Protein AF-A0A3A1QV23-F1 (afdb_monomer_lite)

Structure (mmCIF, N/CA/C/O backbone):
data_AF-A0A3A1QV23-F1
#
_entry.id   AF-A0A3A1QV23-F1
#
loop_
_atom_site.group_PDB
_atom_site.id
_atom_site.type_symbol
_atom_site.label_atom_id
_atom_site.label_alt_id
_atom_site.label_comp_id
_atom_site.label_asym_id
_atom_site.label_entity_id
_atom_site.label_seq_id
_atom_site.pdbx_PDB_ins_code
_atom_site.Cartn_x
_atom_site.Cartn_y
_atom_site.Cartn_z
_atom_site.occupancy
_atom_site.B_iso_or_equiv
_atom_site.auth_seq_id
_atom_site.auth_comp_id
_atom_site.auth_asym_id
_atom_site.auth_atom_id
_atom_site.pdbx_PDB_model_num
ATOM 1 N N . MET A 1 1 ? 5.619 -17.011 -14.045 1.00 67.06 1 MET A N 1
ATOM 2 C CA . MET A 1 1 ? 5.692 -15.556 -13.779 1.00 67.06 1 MET A CA 1
ATOM 3 C C . MET A 1 1 ? 4.446 -15.041 -13.059 1.00 67.06 1 MET A C 1
ATOM 5 O O . MET A 1 1 ? 4.586 -14.548 -11.950 1.00 67.06 1 MET A O 1
ATOM 9 N N . LEU A 1 2 ? 3.235 -15.247 -13.599 1.00 73.44 2 LEU A N 1
ATOM 10 C CA . LEU A 1 2 ? 1.975 -14.839 -12.948 1.00 73.44 2 LEU A CA 1
ATOM 11 C C . LEU A 1 2 ? 1.779 -15.427 -11.534 1.00 73.44 2 LEU A C 1
ATOM 13 O O . LEU A 1 2 ? 1.397 -14.711 -10.618 1.00 73.44 2 LEU A O 1
ATO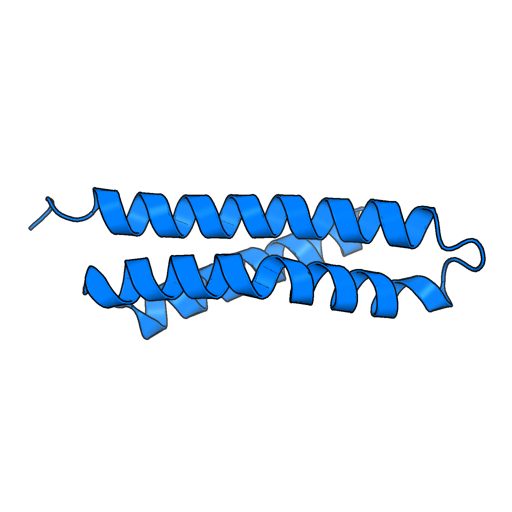M 17 N N . LEU A 1 3 ? 2.090 -16.712 -11.334 1.00 78.25 3 LEU A N 1
ATOM 18 C CA . LEU A 1 3 ? 1.974 -17.352 -10.016 1.00 78.25 3 LEU A CA 1
ATOM 19 C C . LEU A 1 3 ? 2.884 -16.698 -8.962 1.00 78.25 3 LEU A C 1
ATOM 21 O O . LEU A 1 3 ? 2.445 -16.427 -7.851 1.00 78.25 3 LEU A O 1
ATOM 25 N N . LEU A 1 4 ? 4.135 -16.402 -9.332 1.00 77.94 4 LEU A N 1
ATOM 26 C CA . LEU A 1 4 ? 5.106 -15.748 -8.450 1.00 77.94 4 LEU A CA 1
ATOM 27 C C . LEU A 1 4 ? 4.619 -14.348 -8.044 1.00 77.94 4 LEU A C 1
ATOM 29 O O . LEU A 1 4 ? 4.692 -13.974 -6.879 1.00 77.94 4 LEU A O 1
ATOM 33 N N . PHE A 1 5 ? 4.058 -13.610 -9.004 1.00 74.56 5 PHE A N 1
ATOM 34 C CA . PHE A 1 5 ? 3.441 -12.306 -8.780 1.00 74.56 5 PHE A CA 1
ATOM 35 C C . PHE A 1 5 ? 2.278 -12.387 -7.777 1.00 74.56 5 PHE A C 1
ATOM 37 O O . PHE A 1 5 ? 2.233 -11.619 -6.821 1.00 74.56 5 PHE A O 1
ATOM 44 N N . ILE A 1 6 ? 1.366 -13.349 -7.945 1.00 80.44 6 ILE A N 1
ATOM 45 C CA . ILE A 1 6 ? 0.229 -13.528 -7.029 1.00 80.44 6 ILE A CA 1
ATOM 46 C C . ILE A 1 6 ? 0.713 -13.918 -5.624 1.00 80.44 6 ILE A C 1
ATOM 48 O O . ILE A 1 6 ? 0.187 -13.413 -4.635 1.00 80.44 6 ILE A O 1
ATOM 52 N N . MET A 1 7 ? 1.734 -14.773 -5.519 1.00 83.56 7 MET A N 1
ATOM 53 C CA . MET A 1 7 ? 2.303 -15.169 -4.229 1.00 83.56 7 MET A CA 1
ATOM 54 C C . MET A 1 7 ? 2.921 -13.990 -3.474 1.00 83.56 7 MET A C 1
ATOM 56 O O . MET A 1 7 ? 2.687 -13.853 -2.276 1.00 83.56 7 MET A O 1
ATOM 60 N N . ILE A 1 8 ? 3.682 -13.129 -4.15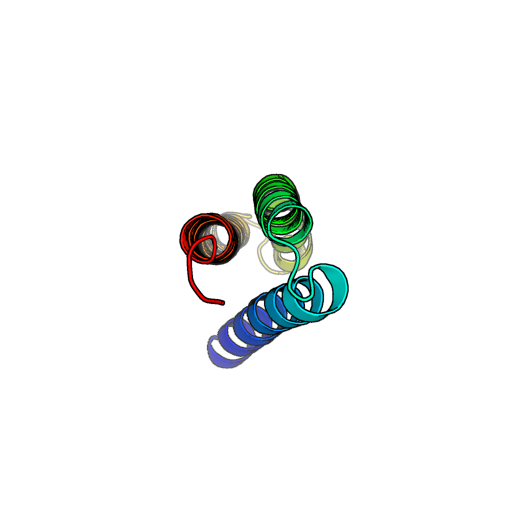5 1.00 82.88 8 ILE A N 1
ATOM 61 C CA . ILE A 1 8 ? 4.301 -11.959 -3.518 1.00 82.88 8 ILE A CA 1
ATOM 62 C C . ILE A 1 8 ? 3.221 -10.981 -3.030 1.00 82.88 8 ILE A C 1
ATOM 64 O O . ILE A 1 8 ? 3.308 -10.505 -1.898 1.00 82.88 8 ILE A O 1
ATOM 68 N N . LEU A 1 9 ? 2.164 -10.750 -3.821 1.00 82.62 9 LEU A N 1
ATOM 69 C CA . LEU A 1 9 ? 0.996 -9.973 -3.385 1.00 82.62 9 LEU A CA 1
ATOM 70 C C . LEU A 1 9 ? 0.331 -10.572 -2.145 1.00 82.62 9 LEU A C 1
ATOM 72 O O . LEU A 1 9 ? 0.078 -9.856 -1.180 1.00 82.62 9 LEU A O 1
ATOM 76 N N . ALA A 1 10 ? 0.067 -11.878 -2.157 1.00 83.62 10 ALA A N 1
ATOM 77 C CA . ALA A 1 10 ? -0.588 -12.554 -1.045 1.00 83.62 10 ALA A CA 1
ATOM 78 C C . ALA A 1 10 ? 0.235 -12.444 0.247 1.00 83.62 10 ALA A C 1
ATOM 80 O O . ALA A 1 10 ? -0.323 -12.159 1.303 1.00 83.62 10 ALA A O 1
ATOM 81 N N . ILE A 1 11 ? 1.559 -12.611 0.160 1.00 86.94 11 ILE A N 1
ATOM 82 C CA . ILE A 1 11 ? 2.466 -12.475 1.307 1.00 86.94 11 ILE A CA 1
ATOM 83 C C . ILE A 1 11 ? 2.502 -11.030 1.811 1.00 86.94 11 ILE A C 1
ATOM 85 O O . ILE A 1 11 ? 2.461 -10.821 3.021 1.00 86.94 11 ILE A O 1
ATOM 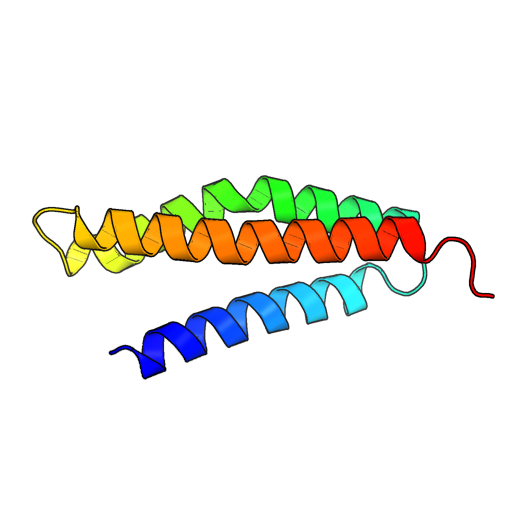89 N N . LEU A 1 12 ? 2.553 -10.036 0.916 1.00 83.88 12 LEU A N 1
ATOM 90 C CA . LEU A 1 12 ? 2.537 -8.622 1.301 1.00 83.88 12 LEU A CA 1
ATOM 91 C C . LEU A 1 12 ? 1.251 -8.261 2.045 1.00 83.88 12 LEU A C 1
ATOM 93 O O . LEU A 1 12 ? 1.333 -7.719 3.143 1.00 83.88 12 LEU A O 1
ATOM 97 N N . ILE A 1 13 ? 0.091 -8.613 1.484 1.00 85.00 13 ILE A N 1
ATOM 98 C CA . ILE A 1 13 ? -1.226 -8.332 2.072 1.00 85.00 13 ILE A CA 1
ATOM 99 C C . ILE A 1 13 ? -1.370 -9.049 3.416 1.00 85.00 13 ILE A C 1
ATOM 101 O O . ILE A 1 13 ? -1.588 -8.403 4.442 1.00 85.00 13 ILE A O 1
ATOM 105 N N . ALA A 1 14 ? -1.158 -10.369 3.440 1.00 85.19 14 ALA A N 1
ATOM 106 C CA . ALA A 1 14 ? -1.285 -11.164 4.658 1.00 85.19 14 ALA A CA 1
ATOM 107 C C . ALA A 1 14 ? -0.284 -10.727 5.737 1.00 85.19 14 ALA A C 1
ATOM 109 O O . ALA A 1 14 ? -0.619 -10.696 6.920 1.00 85.19 14 ALA A O 1
ATOM 110 N N . GLY A 1 15 ? 0.935 -10.357 5.336 1.00 85.75 15 GLY A N 1
ATOM 111 C CA . GLY A 1 15 ? 1.958 -9.817 6.222 1.00 85.75 15 GLY A CA 1
ATOM 112 C C . GLY A 1 15 ? 1.536 -8.485 6.832 1.00 85.75 15 GLY A C 1
ATOM 113 O O . GLY A 1 15 ? 1.613 -8.325 8.052 1.00 85.75 15 GLY A O 1
ATOM 114 N N . THR A 1 16 ? 1.036 -7.547 6.021 1.00 85.00 16 THR A N 1
ATOM 115 C CA . THR A 1 16 ? 0.514 -6.277 6.540 1.00 85.00 16 THR A CA 1
ATOM 116 C C . THR A 1 16 ? -0.660 -6.480 7.477 1.00 85.00 16 THR A C 1
ATOM 118 O O . THR A 1 16 ? -0.665 -5.900 8.561 1.00 85.00 16 THR A O 1
ATOM 121 N N . ASP A 1 17 ? -1.602 -7.352 7.131 1.00 84.75 17 ASP A N 1
ATOM 122 C CA . ASP A 1 17 ? -2.770 -7.605 7.965 1.00 84.75 17 ASP A CA 1
ATOM 123 C C . ASP A 1 17 ? -2.351 -8.241 9.292 1.00 84.75 17 ASP A C 1
ATOM 125 O O . ASP A 1 17 ? -2.715 -7.747 10.358 1.00 84.75 17 ASP A O 1
ATOM 129 N N . ALA A 1 18 ? -1.496 -9.266 9.267 1.00 85.00 18 ALA A N 1
ATOM 130 C CA . ALA A 1 18 ? -0.975 -9.896 10.479 1.00 85.00 18 ALA A CA 1
ATOM 131 C C . ALA A 1 18 ? -0.253 -8.891 11.396 1.00 85.00 18 ALA A C 1
ATOM 133 O O . ALA A 1 18 ? -0.438 -8.921 12.618 1.00 85.00 18 ALA A O 1
ATOM 134 N N . LEU A 1 19 ? 0.533 -7.970 10.824 1.00 84.50 19 LEU A N 1
ATOM 135 C CA . LEU A 1 19 ? 1.190 -6.898 11.574 1.00 84.50 19 LEU A CA 1
ATOM 136 C C . LEU A 1 19 ? 0.175 -5.935 12.192 1.00 84.50 19 LEU A C 1
ATOM 138 O O . LEU A 1 19 ? 0.283 -5.625 13.380 1.00 84.50 19 LEU A O 1
ATOM 142 N N . VAL A 1 20 ? -0.835 -5.506 11.432 1.00 84.19 20 VAL A N 1
ATOM 143 C CA . VAL A 1 20 ? -1.927 -4.669 11.943 1.00 84.19 20 VAL A CA 1
ATOM 144 C C . VAL A 1 20 ? -2.622 -5.373 13.099 1.00 84.19 20 VAL A C 1
ATOM 146 O O . VAL A 1 20 ? -2.764 -4.783 14.166 1.00 84.19 20 VAL A O 1
ATOM 149 N N . PHE A 1 21 ? -3.017 -6.634 12.946 1.00 81.56 21 PHE A N 1
ATOM 150 C CA . PHE A 1 21 ? -3.698 -7.385 13.998 1.00 81.56 21 PHE A CA 1
ATOM 151 C C . PHE A 1 21 ? -2.849 -7.491 15.270 1.00 81.56 21 PHE A C 1
ATOM 153 O O . PHE A 1 21 ? -3.348 -7.236 16.371 1.00 81.56 21 PHE A O 1
ATOM 160 N N . LYS A 1 22 ? -1.557 -7.803 15.121 1.00 83.31 22 LYS A N 1
ATOM 161 C CA . LYS A 1 22 ? -0.627 -7.958 16.244 1.00 83.31 22 LYS A CA 1
ATOM 162 C C . LYS A 1 22 ? -0.350 -6.638 16.968 1.00 83.31 22 LYS A C 1
ATOM 164 O O . LYS A 1 22 ? -0.327 -6.616 18.196 1.00 83.31 22 LYS A O 1
ATOM 169 N N . LEU A 1 23 ? -0.152 -5.542 16.233 1.00 80.06 23 LEU A N 1
ATOM 170 C CA . LEU A 1 23 ? 0.198 -4.232 16.800 1.00 80.06 23 LEU A CA 1
ATOM 171 C C . LEU A 1 23 ? -1.024 -3.474 17.336 1.00 80.06 23 LEU A C 1
ATOM 173 O O . LEU A 1 23 ? -0.948 -2.793 18.365 1.00 80.06 23 LEU A O 1
ATOM 177 N N . SER A 1 24 ? -2.165 -3.599 16.659 1.00 78.44 24 SER A N 1
ATOM 178 C CA . SER A 1 24 ? -3.378 -2.855 17.007 1.00 78.44 24 SER A CA 1
ATOM 179 C C . SER A 1 24 ? -4.163 -3.488 18.152 1.00 78.44 24 SER A C 1
ATOM 181 O O . SER A 1 24 ? -4.844 -2.782 18.910 1.00 78.44 24 SER A O 1
ATOM 183 N N . GLY A 1 25 ? -4.108 -4.820 18.263 1.00 74.50 25 GLY A N 1
ATOM 184 C CA . GLY A 1 25 ? -4.936 -5.590 19.185 1.00 74.50 25 GLY A CA 1
ATOM 185 C C . GLY A 1 25 ? -6.424 -5.245 19.037 1.00 74.50 25 GLY A C 1
ATOM 186 O O . GLY A 1 25 ? -6.972 -5.208 17.931 1.00 74.50 25 GLY A O 1
ATOM 187 N N . ARG A 1 26 ? -7.091 -4.961 20.165 1.00 72.75 26 ARG A N 1
ATOM 188 C CA . ARG A 1 26 ? -8.507 -4.536 20.222 1.00 72.75 26 ARG A CA 1
ATOM 189 C C . ARG A 1 26 ? -8.713 -3.018 20.245 1.00 72.75 26 ARG A C 1
ATOM 191 O O . ARG A 1 26 ? -9.847 -2.561 20.271 1.00 72.75 26 ARG A O 1
ATOM 198 N N . SER A 1 27 ? -7.645 -2.223 20.250 1.00 79.69 27 SER A N 1
ATOM 199 C CA . SER A 1 27 ? -7.786 -0.775 20.419 1.00 79.69 27 SER A CA 1
ATOM 200 C C . SER A 1 27 ? -8.126 -0.077 19.100 1.00 79.69 27 SER A C 1
ATOM 202 O O . SER A 1 27 ? -7.351 -0.113 18.143 1.00 79.69 27 SER A O 1
ATOM 204 N N . LEU A 1 28 ? -9.272 0.609 19.076 1.00 79.00 28 LEU A N 1
ATOM 205 C CA . LEU A 1 28 ? -9.752 1.381 17.926 1.00 79.00 28 LEU A CA 1
ATOM 206 C C . LEU A 1 28 ? -8.684 2.347 17.400 1.00 79.00 28 LEU A C 1
ATOM 208 O O . LEU A 1 28 ? -8.353 2.338 16.217 1.00 79.00 28 LEU A O 1
ATOM 212 N N . LYS A 1 29 ? -8.102 3.147 18.305 1.00 83.12 29 LYS A N 1
ATOM 213 C CA . LYS A 1 29 ? -7.100 4.162 17.959 1.00 83.12 29 LYS A CA 1
ATOM 214 C C . LYS A 1 29 ? -5.913 3.556 17.213 1.00 83.12 29 LYS A C 1
ATOM 216 O O . LYS A 1 29 ? -5.495 4.111 16.206 1.00 83.12 29 LYS A O 1
ATOM 221 N N . ARG A 1 30 ? -5.393 2.408 17.665 1.00 84.19 30 ARG A N 1
ATOM 222 C CA . ARG A 1 30 ? -4.240 1.780 17.006 1.00 84.19 30 ARG A CA 1
ATOM 223 C C . ARG A 1 30 ? -4.611 1.193 15.648 1.00 84.19 30 ARG A C 1
ATOM 225 O O . ARG A 1 30 ? -3.826 1.353 14.730 1.00 84.19 30 ARG A O 1
ATOM 232 N N . ARG A 1 31 ? -5.812 0.620 15.487 1.00 83.56 31 ARG A N 1
ATOM 233 C CA . ARG A 1 31 ? -6.283 0.112 14.181 1.00 83.56 31 ARG A CA 1
ATOM 234 C C . ARG A 1 31 ? -6.387 1.221 13.139 1.00 83.56 31 ARG A C 1
ATOM 236 O O . ARG A 1 31 ? -5.903 1.063 12.025 1.00 83.56 31 ARG A O 1
ATOM 243 N N . VAL A 1 32 ? -6.970 2.358 13.522 1.00 86.44 32 VAL A N 1
ATOM 244 C CA . VAL A 1 32 ? -7.093 3.527 12.640 1.00 86.44 32 VAL A CA 1
ATOM 245 C C . VAL A 1 32 ? -5.715 4.090 12.287 1.00 86.44 32 VAL A C 1
ATOM 247 O O . VAL A 1 32 ? -5.439 4.326 11.114 1.00 86.44 32 VAL A O 1
ATOM 250 N N . ILE A 1 33 ? -4.818 4.237 13.270 1.00 88.38 33 ILE A N 1
ATOM 251 C CA . ILE A 1 33 ? -3.438 4.686 13.025 1.00 88.38 33 ILE A CA 1
ATOM 252 C C . ILE A 1 33 ? -2.710 3.719 12.087 1.00 88.38 33 ILE A C 1
ATOM 254 O O . ILE A 1 33 ? -2.064 4.168 11.148 1.00 88.38 33 ILE A O 1
ATOM 258 N N . SER A 1 34 ? -2.842 2.407 12.286 1.00 88.56 34 SER A N 1
ATOM 259 C CA . SER A 1 34 ? -2.240 1.413 11.399 1.00 88.56 34 SER A CA 1
ATOM 260 C C . SER A 1 34 ? -2.777 1.515 9.971 1.00 88.56 34 SER A C 1
ATOM 262 O O . SER A 1 34 ? -1.978 1.499 9.044 1.00 88.56 34 SER A O 1
ATOM 264 N N . GLY A 1 35 ? -4.087 1.707 9.778 1.00 89.44 35 GLY A N 1
ATOM 265 C CA . GLY A 1 35 ? -4.663 1.959 8.452 1.00 89.44 35 GLY A CA 1
ATOM 266 C C . GLY A 1 35 ? -4.093 3.216 7.783 1.00 89.44 35 GLY A C 1
ATOM 267 O O . GLY A 1 35 ? -3.710 3.173 6.617 1.00 89.44 35 GLY A O 1
ATOM 268 N N . ILE A 1 36 ? -3.947 4.318 8.529 1.00 90.69 36 ILE A N 1
ATOM 269 C CA . ILE A 1 36 ? -3.330 5.560 8.025 1.00 90.69 36 ILE A CA 1
ATOM 270 C C . ILE A 1 36 ? -1.861 5.330 7.646 1.00 90.69 36 ILE A C 1
ATOM 272 O O . ILE A 1 36 ? -1.428 5.748 6.575 1.00 90.69 36 ILE A O 1
ATOM 276 N N . VAL A 1 37 ? -1.095 4.644 8.496 1.00 91.62 37 VAL A N 1
ATOM 277 C CA . VAL A 1 37 ? 0.312 4.317 8.222 1.00 91.62 37 VAL A CA 1
ATOM 278 C C . VAL A 1 37 ? 0.431 3.454 6.968 1.00 91.62 37 VAL A C 1
ATOM 280 O O . VAL A 1 37 ? 1.271 3.738 6.118 1.00 91.62 37 VAL A O 1
ATOM 283 N N . LEU A 1 38 ? -0.428 2.443 6.809 1.00 91.81 38 LEU A N 1
ATOM 284 C CA . LEU A 1 38 ? -0.455 1.628 5.598 1.00 91.81 38 LEU A CA 1
ATOM 285 C C . LEU A 1 38 ? -0.772 2.477 4.362 1.00 91.81 38 LEU A C 1
ATOM 287 O O . LEU A 1 38 ? -0.065 2.364 3.369 1.00 91.81 38 LEU A O 1
ATOM 291 N N . LEU A 1 39 ? -1.748 3.388 4.422 1.00 93.31 39 LEU A N 1
ATOM 292 C CA . LEU A 1 39 ? -2.051 4.278 3.295 1.00 93.31 39 LEU A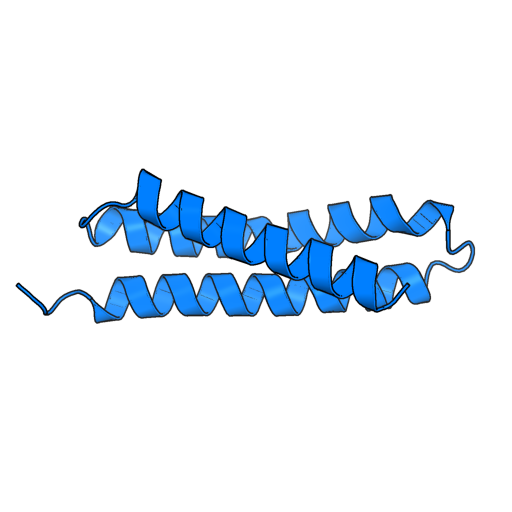 CA 1
ATOM 293 C C . LEU A 1 39 ? -0.833 5.115 2.884 1.00 93.31 39 LEU A C 1
ATOM 295 O O . LEU A 1 39 ? -0.519 5.188 1.696 1.00 93.31 39 LEU A O 1
ATOM 299 N N . LEU A 1 40 ? -0.109 5.674 3.857 1.00 93.44 40 LEU A N 1
ATOM 300 C CA . LEU A 1 40 ? 1.105 6.463 3.619 1.00 93.44 40 LEU A CA 1
ATOM 301 C C . LEU A 1 40 ? 2.272 5.635 3.061 1.00 93.44 40 LEU A C 1
ATOM 303 O O . LEU A 1 40 ? 3.144 6.186 2.393 1.00 93.44 40 LEU A O 1
ATOM 307 N N . LEU A 1 41 ? 2.285 4.320 3.291 1.00 92.06 41 LEU A N 1
ATOM 308 C CA . LEU A 1 41 ? 3.283 3.410 2.724 1.00 92.06 41 LEU A CA 1
ATOM 309 C C . LEU A 1 41 ? 3.003 3.036 1.261 1.00 92.06 41 LEU A C 1
ATOM 311 O O . LEU A 1 41 ? 3.902 2.539 0.592 1.00 92.06 41 LEU A O 1
ATOM 315 N N . THR A 1 42 ? 1.812 3.308 0.723 1.00 92.75 42 THR A N 1
ATOM 316 C CA . THR A 1 42 ? 1.470 3.042 -0.689 1.00 92.75 42 THR A CA 1
ATOM 317 C C . THR A 1 42 ? 2.506 3.576 -1.696 1.00 92.75 42 THR A C 1
ATOM 319 O O . THR A 1 42 ? 2.974 2.788 -2.521 1.00 92.75 42 THR A O 1
ATOM 322 N N . PRO A 1 43 ? 2.928 4.860 -1.660 1.00 93.31 43 PRO A N 1
ATOM 323 C CA . PRO A 1 43 ? 3.975 5.353 -2.559 1.00 93.31 43 PRO A CA 1
ATOM 324 C C . PRO A 1 43 ? 5.317 4.638 -2.355 1.00 93.31 43 PRO A C 1
ATOM 326 O O . PRO A 1 43 ? 6.052 4.431 -3.315 1.00 93.31 43 PRO A O 1
ATOM 329 N N . VAL A 1 44 ? 5.632 4.205 -1.130 1.00 93.19 44 VAL A N 1
ATOM 330 C CA . VAL A 1 44 ? 6.844 3.419 -0.856 1.00 93.19 44 VAL A CA 1
ATOM 331 C C . VAL A 1 44 ? 6.764 2.063 -1.557 1.00 93.19 44 VAL A C 1
ATOM 333 O O . VAL A 1 44 ? 7.714 1.674 -2.228 1.00 93.19 44 VAL A O 1
ATOM 336 N N . ILE A 1 45 ? 5.618 1.376 -1.484 1.00 92.19 45 ILE A N 1
ATOM 337 C CA . ILE A 1 45 ? 5.384 0.111 -2.199 1.00 92.19 45 ILE A CA 1
ATOM 338 C C . ILE A 1 45 ? 5.505 0.295 -3.714 1.00 92.19 45 ILE A C 1
ATOM 340 O O . ILE A 1 45 ? 6.123 -0.543 -4.372 1.00 92.19 45 ILE A O 1
ATOM 344 N N . PHE A 1 46 ? 4.985 1.395 -4.264 1.00 93.94 46 PHE A N 1
ATOM 345 C CA . PHE A 1 46 ? 5.158 1.726 -5.679 1.00 93.94 46 PHE A CA 1
ATOM 346 C C . PHE A 1 46 ? 6.644 1.788 -6.063 1.00 93.94 46 PHE A C 1
ATOM 348 O O . PHE A 1 46 ? 7.081 1.050 -6.946 1.00 93.94 46 PHE A O 1
ATOM 355 N N . PHE A 1 47 ? 7.438 2.611 -5.369 1.00 93.50 47 PHE A N 1
ATOM 356 C CA . PHE A 1 47 ? 8.859 2.776 -5.687 1.00 93.50 47 PHE A CA 1
ATOM 357 C C . PHE A 1 47 ? 9.664 1.496 -5.461 1.00 93.50 47 PHE A C 1
ATOM 359 O O . PHE A 1 47 ? 10.485 1.143 -6.304 1.00 93.50 47 PHE A O 1
ATOM 366 N N . LEU A 1 48 ? 9.408 0.766 -4.373 1.00 91.44 48 LEU A N 1
ATOM 367 C CA . LEU A 1 48 ? 10.074 -0.511 -4.108 1.00 91.44 48 LEU A CA 1
ATOM 368 C C . LEU A 1 48 ? 9.796 -1.532 -5.212 1.00 91.44 48 LEU A C 1
ATOM 370 O O . LEU A 1 48 ? 10.716 -2.215 -5.661 1.00 91.44 48 LEU A O 1
ATOM 374 N N . THR A 1 49 ? 8.551 -1.604 -5.683 1.00 90.56 49 THR A N 1
ATOM 375 C CA . THR A 1 49 ? 8.167 -2.509 -6.771 1.00 90.56 49 THR A CA 1
ATOM 376 C C . THR A 1 49 ? 8.823 -2.084 -8.085 1.00 90.56 49 THR A C 1
ATOM 378 O O . THR A 1 49 ? 9.417 -2.915 -8.767 1.00 90.56 49 THR A O 1
ATOM 381 N N . ALA A 1 50 ? 8.790 -0.788 -8.410 1.00 91.12 50 ALA A N 1
ATOM 382 C CA . ALA A 1 50 ? 9.402 -0.248 -9.621 1.00 91.12 50 ALA A CA 1
ATOM 383 C C . ALA A 1 50 ? 10.917 -0.504 -9.664 1.00 91.12 50 ALA A C 1
ATOM 385 O O . ALA A 1 50 ? 11.423 -0.997 -10.667 1.00 91.12 50 ALA A O 1
ATOM 386 N N . ILE A 1 51 ? 11.636 -0.243 -8.566 1.00 92.38 51 ILE A N 1
ATOM 387 C CA . ILE A 1 51 ? 13.089 -0.464 -8.472 1.00 92.38 51 ILE A CA 1
ATOM 388 C C . ILE A 1 51 ? 13.425 -1.956 -8.545 1.00 92.38 51 ILE A C 1
ATOM 390 O O . ILE A 1 51 ? 14.406 -2.327 -9.180 1.00 92.38 51 ILE A O 1
ATOM 394 N N . SER A 1 52 ? 12.610 -2.818 -7.934 1.00 88.75 52 SER A N 1
ATOM 395 C CA . SER A 1 52 ? 12.850 -4.267 -7.937 1.00 88.75 52 SER A CA 1
ATOM 396 C C . SER A 1 52 ? 12.676 -4.897 -9.321 1.00 88.75 52 SER A C 1
ATOM 398 O O . SER A 1 52 ? 13.315 -5.902 -9.616 1.00 88.75 52 SER A O 1
ATOM 400 N N . ILE A 1 53 ? 11.802 -4.331 -10.160 1.00 87.94 53 ILE A N 1
ATOM 401 C CA . ILE A 1 53 ? 11.454 -4.896 -11.472 1.00 87.94 53 ILE A CA 1
ATOM 402 C C . ILE A 1 53 ? 12.198 -4.205 -12.615 1.00 87.94 53 ILE A C 1
ATOM 404 O O . ILE A 1 53 ? 12.457 -4.843 -13.628 1.00 87.94 53 ILE A O 1
ATOM 408 N N . SER A 1 54 ? 12.593 -2.942 -12.440 1.00 88.44 54 SER A N 1
ATOM 409 C CA . SER A 1 54 ? 13.333 -2.152 -13.433 1.00 88.44 54 SER A CA 1
ATOM 410 C C . SER A 1 54 ? 14.538 -2.883 -14.065 1.00 88.44 54 SER A C 1
ATOM 412 O O . SER A 1 54 ? 14.660 -2.838 -15.286 1.00 88.44 54 SER A O 1
ATOM 414 N N . PRO A 1 55 ? 15.362 -3.667 -13.330 1.00 90.75 55 PRO A N 1
ATOM 415 C CA . PRO A 1 55 ? 16.458 -4.434 -13.936 1.00 90.75 55 PRO A CA 1
ATOM 416 C C . PRO A 1 55 ? 16.028 -5.490 -14.967 1.00 90.75 55 PRO A C 1
ATOM 418 O O . PRO A 1 55 ? 16.863 -5.983 -15.718 1.00 90.75 55 PRO A O 1
ATOM 421 N N . PHE A 1 56 ? 14.749 -5.871 -14.977 1.00 86.88 56 PHE A N 1
ATOM 422 C CA . PHE A 1 56 ? 14.176 -6.885 -15.862 1.00 86.88 56 PHE A CA 1
ATOM 423 C C . PHE A 1 56 ? 13.310 -6.281 -16.983 1.00 86.88 56 PHE A C 1
ATOM 425 O O . PHE A 1 56 ? 12.747 -7.034 -17.777 1.00 86.88 56 PHE A O 1
ATOM 432 N N . ASP A 1 57 ? 13.183 -4.951 -17.048 1.00 87.19 57 ASP A N 1
ATOM 433 C CA . ASP A 1 57 ? 12.414 -4.223 -18.062 1.00 87.19 57 ASP A CA 1
ATOM 434 C C . ASP A 1 57 ? 13.136 -2.927 -18.464 1.00 87.19 57 ASP A C 1
ATOM 436 O O . ASP A 1 57 ? 12.895 -1.858 -17.903 1.00 87.19 57 ASP A O 1
ATOM 440 N N . GLU A 1 58 ? 14.013 -3.027 -19.464 1.00 81.81 58 GLU A N 1
ATOM 441 C CA . GLU A 1 58 ? 14.859 -1.924 -19.947 1.00 81.81 58 GLU A CA 1
ATOM 442 C C . GLU A 1 58 ? 14.060 -0.693 -20.411 1.00 81.81 58 GLU A C 1
ATOM 444 O O . GLU A 1 58 ? 14.534 0.436 -20.287 1.00 81.81 58 GLU A O 1
ATOM 449 N N . ALA A 1 59 ? 12.840 -0.892 -20.924 1.00 83.69 59 ALA A N 1
ATOM 450 C CA . ALA A 1 59 ? 11.959 0.192 -21.361 1.00 83.69 59 ALA A CA 1
ATOM 451 C C . ALA A 1 59 ? 11.138 0.803 -20.207 1.00 83.69 59 ALA A C 1
ATOM 453 O O . ALA A 1 59 ? 10.535 1.865 -20.372 1.00 83.69 59 ALA A O 1
ATOM 454 N N . GLY A 1 60 ? 11.076 0.134 -19.052 1.00 85.50 60 GLY A N 1
ATOM 455 C CA . GLY A 1 60 ? 10.429 0.592 -17.818 1.00 85.50 60 GLY A CA 1
ATOM 456 C C . GLY A 1 60 ? 8.895 0.628 -17.827 1.00 85.50 60 GLY A C 1
ATOM 457 O O . GLY A 1 60 ? 8.282 0.883 -16.786 1.00 85.50 60 GLY A O 1
ATOM 458 N N . PHE A 1 61 ? 8.245 0.380 -18.967 1.00 89.62 61 PHE A N 1
ATOM 459 C CA . PHE A 1 61 ? 6.787 0.432 -19.087 1.00 89.62 61 PHE A CA 1
ATOM 460 C C . PHE A 1 61 ? 6.096 -0.723 -18.345 1.00 89.62 61 PHE A C 1
ATOM 462 O O . PHE A 1 61 ? 5.123 -0.509 -17.620 1.00 89.62 61 PHE A O 1
ATOM 469 N N . GLY A 1 62 ? 6.615 -1.944 -18.476 1.00 88.94 62 GLY A N 1
ATOM 470 C CA . GLY A 1 62 ? 6.140 -3.119 -17.748 1.00 88.94 62 GLY A CA 1
ATOM 471 C C . GLY A 1 62 ? 6.376 -3.003 -16.243 1.00 88.94 62 GLY A C 1
ATOM 472 O O . GLY A 1 62 ? 5.465 -3.273 -15.458 1.00 88.94 62 GLY A O 1
ATOM 473 N N . ALA A 1 63 ? 7.554 -2.527 -15.834 1.00 89.88 63 ALA A N 1
ATOM 474 C CA . ALA A 1 63 ? 7.875 -2.234 -14.440 1.00 89.88 63 ALA A CA 1
ATOM 475 C C . ALA A 1 63 ? 6.912 -1.190 -13.856 1.00 89.88 63 ALA A C 1
ATOM 477 O O . ALA A 1 63 ? 6.401 -1.377 -12.751 1.00 89.88 63 ALA A O 1
ATOM 478 N N . GLY A 1 64 ? 6.594 -0.140 -14.621 1.00 91.12 64 GLY A N 1
ATOM 479 C CA . GLY A 1 64 ? 5.606 0.872 -14.253 1.00 91.12 64 GLY A CA 1
ATOM 480 C C . GLY A 1 64 ? 4.203 0.292 -14.073 1.00 91.12 64 GLY A C 1
ATOM 481 O O . GLY A 1 64 ? 3.584 0.503 -13.031 1.00 91.12 64 GLY A O 1
ATOM 482 N N . MET A 1 65 ? 3.711 -0.491 -15.038 1.00 92.12 65 MET A N 1
ATOM 483 C CA . MET A 1 65 ? 2.397 -1.142 -14.936 1.00 92.12 65 MET A CA 1
ATOM 484 C C . MET A 1 65 ? 2.303 -2.064 -13.717 1.00 92.12 65 MET A C 1
ATOM 486 O O . MET A 1 65 ? 1.305 -2.040 -12.996 1.00 92.12 65 MET A O 1
ATOM 490 N N . ILE A 1 66 ? 3.348 -2.852 -13.456 1.00 90.31 66 ILE A N 1
ATOM 491 C CA . ILE A 1 66 ? 3.385 -3.743 -12.297 1.00 90.31 66 ILE A CA 1
ATOM 492 C C . ILE A 1 66 ? 3.416 -2.936 -10.994 1.00 90.31 66 ILE A C 1
ATOM 494 O O . ILE A 1 66 ? 2.648 -3.236 -10.080 1.00 90.31 66 ILE A O 1
ATOM 498 N N . ALA A 1 67 ? 4.244 -1.894 -10.909 1.00 92.62 67 ALA A N 1
ATOM 499 C CA . ALA A 1 67 ? 4.324 -1.035 -9.732 1.00 92.62 67 ALA A CA 1
ATOM 500 C C . ALA A 1 67 ? 2.985 -0.353 -9.419 1.00 92.62 67 ALA A C 1
ATOM 502 O O . ALA A 1 67 ? 2.557 -0.351 -8.263 1.00 92.62 67 ALA A O 1
ATOM 503 N N . VAL A 1 68 ? 2.285 0.157 -10.440 1.00 94.50 68 VAL A N 1
ATOM 504 C CA . VAL A 1 68 ? 0.926 0.703 -10.289 1.00 94.50 68 VAL A CA 1
ATOM 505 C C . VAL A 1 68 ? -0.036 -0.375 -9.791 1.00 94.50 68 VAL A C 1
ATOM 507 O O . VAL A 1 68 ? -0.772 -0.137 -8.836 1.00 94.50 68 VAL A O 1
ATOM 510 N N . GLY A 1 69 ? -0.012 -1.571 -10.387 1.00 91.94 69 GLY A N 1
ATOM 511 C CA . GLY A 1 69 ? -0.874 -2.680 -9.978 1.00 91.94 69 GLY A CA 1
ATOM 512 C C . GLY A 1 69 ? -0.693 -3.061 -8.506 1.00 91.94 69 GLY A C 1
ATOM 513 O O . GLY A 1 69 ? -1.672 -3.138 -7.764 1.00 91.94 69 GLY A O 1
ATOM 514 N N . TYR A 1 70 ? 0.554 -3.226 -8.056 1.00 90.31 70 TYR A N 1
ATOM 515 C CA . TYR A 1 70 ? 0.860 -3.508 -6.649 1.00 90.31 70 TYR A CA 1
ATOM 516 C C . TYR A 1 70 ? 0.415 -2.384 -5.720 1.00 90.31 70 TYR A C 1
ATOM 518 O O . TYR A 1 70 ? -0.195 -2.651 -4.684 1.00 90.31 70 TYR A O 1
ATOM 526 N N . ALA A 1 71 ? 0.694 -1.134 -6.089 1.00 93.25 71 ALA A N 1
ATOM 527 C CA . ALA A 1 71 ? 0.322 0.020 -5.286 1.00 93.25 71 ALA A CA 1
ATOM 528 C C . ALA A 1 71 ? -1.200 0.132 -5.125 1.00 93.25 71 ALA A C 1
ATOM 530 O O . ALA A 1 71 ? -1.669 0.380 -4.019 1.00 93.25 71 ALA A O 1
ATOM 531 N N . ILE A 1 72 ? -1.980 -0.116 -6.184 1.00 94.88 72 ILE A N 1
ATOM 532 C CA . ILE A 1 72 ? -3.449 -0.104 -6.120 1.00 94.88 72 ILE A CA 1
ATOM 533 C C . ILE A 1 72 ? -3.963 -1.193 -5.178 1.00 94.88 72 ILE A C 1
ATOM 535 O O . ILE A 1 72 ? -4.788 -0.911 -4.311 1.00 94.88 72 ILE A O 1
ATOM 539 N N . VAL A 1 73 ? -3.475 -2.429 -5.312 1.00 92.62 73 VAL A N 1
ATOM 540 C CA . VAL A 1 73 ? -3.923 -3.537 -4.454 1.00 92.62 73 VAL A CA 1
ATOM 541 C C . VAL A 1 73 ? -3.574 -3.264 -2.988 1.00 92.62 73 VAL A C 1
ATOM 543 O O . VAL A 1 73 ? -4.416 -3.431 -2.106 1.00 92.62 73 VAL A O 1
ATOM 546 N N . TYR A 1 74 ? -2.360 -2.781 -2.728 1.00 92.81 74 TYR A N 1
ATOM 547 C CA . TYR A 1 74 ? -1.918 -2.412 -1.388 1.00 92.81 74 TYR A CA 1
ATOM 548 C C . TYR A 1 74 ? -2.733 -1.248 -0.803 1.00 92.81 74 TYR A C 1
ATOM 550 O O . TYR A 1 74 ? -3.145 -1.298 0.356 1.00 92.81 74 TYR A O 1
ATOM 558 N N . PHE A 1 75 ? -3.025 -0.226 -1.612 1.00 94.31 75 PHE A N 1
ATOM 559 C CA . PHE A 1 75 ? -3.875 0.899 -1.230 1.00 94.31 75 PHE A CA 1
ATOM 560 C C . PHE A 1 75 ? -5.277 0.433 -0.839 1.00 94.31 75 PHE A C 1
ATOM 562 O O . PHE A 1 75 ? -5.776 0.806 0.220 1.00 94.31 75 PHE A O 1
ATOM 569 N N . ILE A 1 76 ? -5.895 -0.421 -1.661 1.00 94.50 76 ILE A N 1
ATOM 570 C CA . ILE A 1 76 ? -7.210 -1.000 -1.368 1.00 94.50 76 ILE A CA 1
ATOM 571 C C . ILE A 1 76 ? -7.163 -1.761 -0.040 1.00 94.50 76 ILE A C 1
ATOM 573 O O . ILE A 1 76 ? -8.050 -1.568 0.792 1.00 94.50 76 ILE A O 1
ATOM 577 N N . ASN A 1 77 ? -6.115 -2.555 0.208 1.00 92.19 77 ASN A N 1
ATOM 578 C CA . ASN A 1 77 ? -5.959 -3.252 1.484 1.00 92.19 77 ASN A CA 1
ATOM 579 C C . ASN A 1 77 ? -5.884 -2.277 2.673 1.00 92.19 77 ASN A C 1
ATOM 581 O O . ASN A 1 77 ? -6.595 -2.429 3.666 1.00 92.19 77 ASN A O 1
ATOM 585 N N . ALA A 1 78 ? -5.083 -1.219 2.550 1.00 91.50 78 ALA A N 1
ATOM 586 C CA . ALA A 1 78 ? -4.956 -0.193 3.578 1.00 91.50 78 ALA A CA 1
ATOM 587 C C . ALA A 1 78 ? -6.290 0.529 3.860 1.00 91.50 78 ALA A C 1
ATOM 589 O O . ALA A 1 78 ? -6.629 0.774 5.022 1.00 91.50 78 ALA A O 1
ATOM 590 N N . VAL A 1 79 ? -7.080 0.817 2.816 1.00 93.38 79 VAL A N 1
ATOM 591 C CA . VAL A 1 79 ? -8.439 1.368 2.947 1.00 93.38 79 VAL A CA 1
ATOM 592 C C . VAL A 1 79 ? -9.357 0.393 3.686 1.00 93.38 79 VAL A C 1
ATOM 594 O O . VAL A 1 79 ? -10.063 0.811 4.603 1.00 93.38 79 VAL A O 1
ATOM 597 N N . ILE A 1 80 ? -9.337 -0.899 3.340 1.00 90.88 80 ILE A N 1
ATOM 598 C CA . ILE A 1 80 ? -10.147 -1.931 4.009 1.00 90.88 80 ILE A CA 1
ATOM 599 C C . ILE A 1 80 ? -9.808 -1.995 5.499 1.00 90.88 80 ILE A C 1
ATOM 601 O O . ILE A 1 80 ? -10.712 -1.954 6.333 1.00 90.88 80 ILE A O 1
ATOM 605 N N . VAL A 1 81 ? -8.519 -2.023 5.847 1.00 88.69 81 VAL A N 1
ATOM 606 C CA . VAL A 1 81 ? -8.054 -2.012 7.240 1.00 88.69 81 VAL A CA 1
ATOM 607 C C . VAL A 1 81 ? -8.539 -0.765 7.980 1.00 88.69 81 VAL A C 1
ATOM 609 O O . VAL A 1 81 ? -9.016 -0.865 9.114 1.00 88.69 81 VAL A O 1
ATOM 612 N N . LEU A 1 82 ? -8.453 0.408 7.349 1.00 90.31 82 LEU A N 1
ATOM 613 C CA . LEU A 1 82 ? -8.903 1.664 7.941 1.00 90.31 82 LEU A CA 1
ATOM 614 C C . LEU A 1 82 ? -10.416 1.655 8.200 1.00 90.31 82 LEU A C 1
ATOM 616 O O . LEU A 1 82 ? -10.850 1.961 9.312 1.00 90.31 82 LEU A O 1
ATOM 620 N N . ILE A 1 83 ? -11.211 1.269 7.199 1.00 89.25 83 ILE A N 1
ATOM 621 C CA . ILE A 1 83 ? -12.671 1.163 7.306 1.00 89.25 83 ILE A CA 1
ATOM 622 C C . ILE A 1 83 ? -13.042 0.153 8.390 1.00 89.25 83 ILE A C 1
ATOM 624 O O . ILE A 1 83 ? -13.871 0.447 9.248 1.00 89.25 83 ILE A O 1
ATOM 628 N N . TRP A 1 84 ? -12.397 -1.012 8.409 1.00 85.25 84 TRP A N 1
ATOM 629 C CA . TRP A 1 84 ? -12.639 -2.027 9.426 1.00 85.25 84 TRP A CA 1
ATOM 630 C C . TRP A 1 84 ? -12.302 -1.517 10.833 1.00 85.25 84 TRP A C 1
ATOM 632 O O . TRP A 1 84 ? -13.067 -1.730 11.778 1.00 85.25 84 TRP A O 1
ATOM 642 N N . GLY A 1 85 ? -11.208 -0.762 10.966 1.00 83.75 85 GLY A N 1
ATOM 643 C CA . GLY A 1 85 ? -10.860 -0.034 12.180 1.00 83.75 85 GLY A CA 1
ATOM 644 C C . GLY A 1 85 ? -11.973 0.911 12.629 1.00 83.75 85 GLY A C 1
ATOM 645 O O . GLY A 1 85 ? -12.382 0.838 13.781 1.00 83.75 85 GLY A O 1
ATOM 646 N N . LEU A 1 86 ? -12.508 1.740 11.731 1.00 84.38 86 LEU A N 1
ATOM 647 C CA . LEU A 1 86 ? -13.569 2.710 12.032 1.00 84.38 86 LEU A CA 1
ATOM 648 C C . LEU A 1 86 ? -14.917 2.051 12.374 1.00 84.38 86 LEU A C 1
ATOM 650 O O . LEU A 1 86 ? -15.617 2.516 13.273 1.00 84.38 86 LEU A O 1
ATOM 654 N N . LEU A 1 87 ? -15.274 0.963 11.687 1.00 82.94 87 LEU A N 1
ATOM 655 C CA . LEU A 1 87 ? -16.552 0.264 11.863 1.00 82.94 87 LEU A CA 1
ATOM 656 C C . LEU A 1 87 ? -16.593 -0.628 13.110 1.00 82.94 87 LEU A C 1
ATOM 658 O O . LEU A 1 87 ? -17.667 -0.850 13.664 1.00 82.94 87 LEU A O 1
ATOM 662 N N . THR A 1 88 ? -15.445 -1.102 13.605 1.00 70.38 88 THR A N 1
ATOM 663 C CA . THR A 1 88 ? -15.397 -1.982 14.792 1.00 70.38 88 THR A CA 1
ATOM 664 C C . THR A 1 88 ? -15.668 -1.235 16.115 1.00 70.38 88 THR A C 1
ATOM 666 O O . THR A 1 88 ? -15.615 -1.822 17.189 1.00 70.38 88 THR A O 1
ATOM 669 N N . ASN A 1 89 ? -16.036 0.048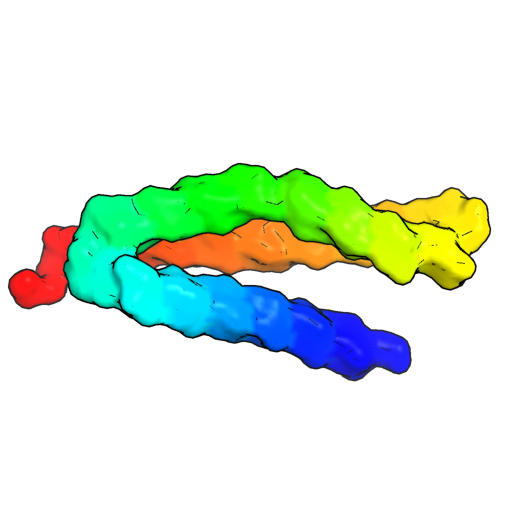 16.075 1.00 57.22 89 ASN A N 1
ATOM 670 C CA . ASN A 1 89 ? -16.318 0.884 17.248 1.00 57.22 89 ASN A CA 1
ATOM 671 C C . ASN A 1 89 ? -17.618 0.518 18.015 1.00 57.22 89 ASN A C 1
ATOM 673 O O . ASN A 1 89 ? -18.057 1.287 18.866 1.00 57.22 89 ASN A O 1
ATOM 677 N N . LYS A 1 90 ? -18.282 -0.605 17.691 1.00 49.38 90 LYS A N 1
ATOM 678 C CA . LYS A 1 90 ? -19.615 -0.964 18.226 1.00 49.38 90 LYS A CA 1
ATOM 679 C C . LYS A 1 90 ? -19.842 -2.436 18.596 1.00 49.38 90 LYS A C 1
ATOM 681 O O . LYS A 1 90 ? -20.987 -2.822 18.809 1.00 49.38 90 LYS A O 1
ATOM 686 N N . LEU A 1 91 ? -18.809 -3.269 18.695 1.00 48.91 91 LEU A N 1
ATOM 687 C CA . LEU A 1 91 ? -18.989 -4.651 19.153 1.00 48.91 91 LEU A CA 1
ATOM 688 C C . LEU A 1 91 ? -18.100 -4.913 20.372 1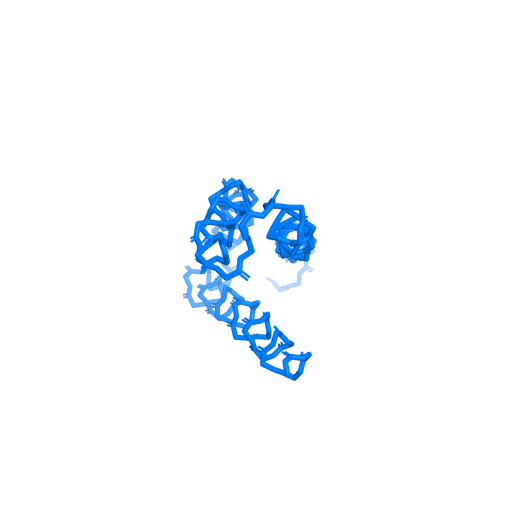.00 48.91 91 LEU A C 1
ATOM 690 O O . LEU A 1 91 ? -16.885 -5.048 20.223 1.00 48.91 91 LEU A O 1
ATOM 694 N N . TYR A 1 92 ? -18.779 -5.018 21.522 1.00 42.50 92 TYR A N 1
ATOM 695 C CA . TYR A 1 92 ? -18.324 -5.311 22.893 1.00 42.50 92 TYR A CA 1
ATOM 696 C C . TYR A 1 92 ? -17.836 -4.120 23.719 1.00 42.50 92 TYR A C 1
ATOM 698 O O . TYR A 1 92 ? -16.678 -3.682 23.542 1.00 42.50 92 TYR A O 1
#

Sequence (92 aa):
MLLLFIMILAILIAGTDALVFKLSGRSLKRRVISGIVLLLLTPVIFFLTAISISPFDEAGFGAGMIAVGYAIVYFINAVIVLIWGLLTNKLY

Radius of gyration: 15.1 Å; chains: 1; bounding box: 36×24×44 Å

pLDDT: mean 85.22, std 9.68, range [42.5, 94.88]

Organism: NCBI:txid2315464

Foldseek 3Di:
DVVVLVVVLVCVLVVLVVVLCVQCPLPLVSLLVSLVVQLVCLVVQLVVQQVVCCVVPVPSPVSNVSSVVSSVSSNVSSVVSNVCSVVSPPDD

Secondary structure (DSSP, 8-state):
-HHHHHHHHHHHHHHHHHHHHHHHTT-HHHHHHHHHHHHHHHHHHHHHHHHHHGGG-TTSHHHHHHHHHHHHHHHHHHHHHHHHHHHTTT--